Protein AF-A0A6B3I7Z0-F1 (afdb_monomer_lite)

Foldseek 3Di:
DQLVVCCVPQEDLDDDPDWDKDKDWDADPPVRDIDIDIDTSVVNNVVCNVVSVVVVVVVVVVLVPDDPVVNVVCVVVPDDDDD

Secondary structure (DSSP, 8-state):
-HHHHHHHHH--SS--SS--EEEEEEE-TTT-SEEEEEEEHHHHHHHHHHHHHHHHHHHHHHHHTS-HHHHHHHHHH------

Sequence (83 aa):
RTAEQIKITIGSAFDLEKDEHTEIRGRDLVSGLPKTVVISAAEVRKAIEEPVNAIVDAVKTTLDKCPPELSGDIMDRGIVLTG

Structure (mmCIF, N/CA/C/O backbone):
data_AF-A0A6B3I7Z0-F1
#
_entry.id   AF-A0A6B3I7Z0-F1
#
loop_
_atom_site.group_PDB
_atom_site.id
_atom_site.type_symbol
_atom_site.label_atom_id
_atom_site.label_alt_id
_atom_site.label_comp_id
_atom_site.label_asym_id
_atom_site.label_entity_id
_atom_site.label_seq_id
_atom_site.pdbx_PDB_ins_code
_atom_site.Cartn_x
_atom_site.Cartn_y
_atom_site.Cartn_z
_atom_site.occupancy
_atom_site.B_iso_or_equiv
_atom_site.auth_seq_id
_atom_site.auth_comp_id
_atom_site.auth_asym_id
_atom_site.auth_atom_id
_atom_site.pdbx_PDB_model_num
ATOM 1 N N . ARG A 1 1 ? 2.644 0.647 16.125 1.00 73.06 1 ARG A N 1
ATOM 2 C CA . ARG A 1 1 ? 2.378 -0.794 16.361 1.00 73.06 1 ARG A CA 1
ATOM 3 C C . ARG A 1 1 ? 0.982 -1.181 15.892 1.00 73.06 1 ARG A C 1
ATOM 5 O O . ARG A 1 1 ? 0.899 -1.942 14.948 1.00 73.06 1 ARG A O 1
ATOM 12 N N . THR A 1 2 ? -0.098 -0.611 16.436 1.00 87.00 2 THR A N 1
ATOM 13 C CA . THR A 1 2 ? -1.469 -0.965 16.014 1.00 87.00 2 THR A CA 1
ATOM 14 C C . THR A 1 2 ? -1.723 -0.772 14.512 1.00 87.00 2 THR A C 1
ATOM 16 O O . THR A 1 2 ? -2.270 -1.661 13.877 1.00 87.00 2 THR A O 1
ATOM 19 N N . ALA A 1 3 ? -1.243 0.329 13.918 1.00 90.25 3 ALA A N 1
ATOM 20 C CA . ALA A 1 3 ? -1.366 0.570 12.474 1.00 90.25 3 ALA A CA 1
ATOM 21 C C . ALA A 1 3 ? -0.675 -0.502 11.607 1.00 90.25 3 ALA A C 1
ATOM 23 O O . ALA A 1 3 ? -1.216 -0.936 10.597 1.00 90.25 3 ALA A O 1
ATOM 24 N N . GLU A 1 4 ? 0.506 -0.963 12.020 1.00 92.31 4 GLU A N 1
ATOM 25 C CA . GLU A 1 4 ? 1.241 -2.019 11.319 1.00 92.31 4 GLU A CA 1
ATOM 26 C C . GLU A 1 4 ? 0.528 -3.366 11.435 1.00 92.31 4 GLU A C 1
ATOM 28 O O . GLU A 1 4 ? 0.396 -4.072 10.441 1.00 92.31 4 GLU A O 1
ATOM 33 N N . GLN A 1 5 ? -0.012 -3.676 12.616 1.00 91.44 5 GLN A N 1
ATOM 34 C CA . GLN A 1 5 ? -0.814 -4.879 12.809 1.00 91.44 5 GLN A CA 1
ATOM 35 C C . GLN A 1 5 ? -2.042 -4.886 11.892 1.00 91.44 5 GLN A C 1
ATOM 37 O O . GLN A 1 5 ? -2.318 -5.904 11.265 1.00 91.44 5 GLN A O 1
ATOM 42 N N . ILE A 1 6 ? -2.751 -3.759 11.766 1.00 93.00 6 ILE A N 1
ATOM 43 C CA . ILE A 1 6 ? -3.902 -3.631 10.857 1.00 93.00 6 ILE A CA 1
ATOM 44 C C . ILE A 1 6 ? -3.471 -3.890 9.412 1.00 93.00 6 ILE A C 1
ATOM 46 O O . ILE A 1 6 ? -4.086 -4.709 8.733 1.00 93.00 6 ILE A O 1
ATOM 50 N N . LYS A 1 7 ? -2.379 -3.247 8.971 1.00 92.00 7 LYS A N 1
ATOM 51 C CA . LYS A 1 7 ? -1.817 -3.432 7.627 1.00 92.00 7 LYS A CA 1
ATOM 52 C C . LYS A 1 7 ? -1.510 -4.905 7.337 1.00 92.00 7 LYS A C 1
ATOM 54 O O . LYS A 1 7 ? -1.813 -5.372 6.251 1.00 92.00 7 LYS A O 1
ATOM 59 N N . ILE A 1 8 ? -0.927 -5.625 8.296 1.00 91.94 8 ILE A N 1
ATOM 60 C CA . ILE A 1 8 ? -0.583 -7.049 8.147 1.00 91.94 8 ILE A CA 1
ATOM 61 C C . ILE A 1 8 ? -1.831 -7.943 8.168 1.00 91.94 8 ILE A C 1
ATOM 63 O O . ILE A 1 8 ? -1.857 -8.960 7.487 1.00 91.94 8 ILE A O 1
ATOM 67 N N . THR A 1 9 ? -2.846 -7.590 8.960 1.00 90.94 9 THR A N 1
ATOM 68 C CA . THR A 1 9 ? -3.997 -8.473 9.212 1.00 90.94 9 THR A CA 1
ATOM 69 C C . THR A 1 9 ? -5.048 -8.393 8.107 1.00 90.94 9 THR A C 1
ATOM 71 O O . THR A 1 9 ? -5.554 -9.429 7.704 1.00 90.94 9 THR A O 1
ATOM 74 N N . ILE A 1 10 ? -5.388 -7.182 7.648 1.00 93.25 10 ILE A N 1
ATOM 75 C CA . ILE A 1 10 ? -6.495 -6.945 6.697 1.00 93.25 10 ILE A CA 1
ATOM 76 C C . ILE A 1 10 ? -6.127 -5.962 5.570 1.00 93.25 10 ILE A C 1
ATOM 78 O O . ILE A 1 10 ? -6.995 -5.469 4.850 1.00 93.25 10 ILE A O 1
ATOM 82 N N . GLY A 1 11 ? -4.849 -5.589 5.448 1.00 91.69 11 GLY A N 1
ATOM 83 C CA . GLY A 1 11 ? -4.397 -4.673 4.404 1.00 91.69 11 GLY A CA 1
ATOM 84 C C . GLY A 1 11 ? -4.365 -5.353 3.037 1.00 91.69 11 GLY A C 1
ATOM 85 O O . GLY A 1 11 ? -3.796 -6.429 2.884 1.00 91.69 11 GLY A O 1
ATOM 86 N N . SER A 1 12 ? -4.927 -4.694 2.025 1.00 94.19 12 SER A N 1
ATOM 87 C CA . SER A 1 12 ? -4.871 -5.142 0.632 1.00 94.19 12 SER A CA 1
ATOM 88 C C . SER A 1 12 ? -4.734 -3.949 -0.305 1.00 94.19 12 SER A C 1
ATOM 90 O O . SER A 1 12 ? -5.379 -2.925 -0.088 1.00 94.19 12 SER A O 1
ATOM 92 N N . ALA A 1 13 ? -3.929 -4.095 -1.359 1.00 93.88 13 ALA A N 1
ATOM 93 C CA . ALA A 1 13 ? -3.799 -3.112 -2.436 1.00 93.88 13 ALA A CA 1
ATOM 94 C C . ALA A 1 13 ? -4.886 -3.254 -3.523 1.00 93.88 13 ALA A C 1
ATOM 96 O O . ALA A 1 13 ? -5.002 -2.389 -4.385 1.00 93.88 13 ALA A O 1
ATOM 97 N N . PHE A 1 14 ? -5.678 -4.332 -3.497 1.00 92.06 14 PHE A N 1
ATOM 98 C CA . PHE A 1 14 ? -6.711 -4.623 -4.495 1.00 92.06 14 PHE A CA 1
ATOM 99 C C . PHE A 1 14 ? -8.006 -5.129 -3.849 1.00 92.06 14 PHE A C 1
ATOM 101 O O . PHE A 1 14 ? -8.019 -5.502 -2.670 1.00 92.06 14 PHE A O 1
ATOM 108 N N . ASP A 1 15 ? -9.102 -5.121 -4.610 1.00 90.06 15 ASP A N 1
ATOM 109 C CA . ASP A 1 15 ? -10.378 -5.634 -4.127 1.00 90.06 15 ASP A CA 1
ATOM 110 C C . ASP A 1 15 ? -10.398 -7.147 -3.968 1.00 90.06 15 ASP A C 1
ATOM 112 O O . ASP A 1 15 ? -9.986 -7.891 -4.853 1.00 90.06 15 ASP A O 1
ATOM 116 N N . LEU A 1 16 ? -10.852 -7.584 -2.799 1.00 87.38 16 LEU A N 1
ATOM 117 C CA . LEU A 1 16 ? -10.957 -8.982 -2.423 1.00 87.38 16 LEU A CA 1
ATOM 118 C C . LEU A 1 16 ? -12.431 -9.250 -2.141 1.00 87.38 16 LEU A C 1
ATOM 120 O O . LEU A 1 16 ? -13.080 -8.457 -1.469 1.00 87.38 16 LEU A O 1
ATOM 124 N N . GLU A 1 17 ? -1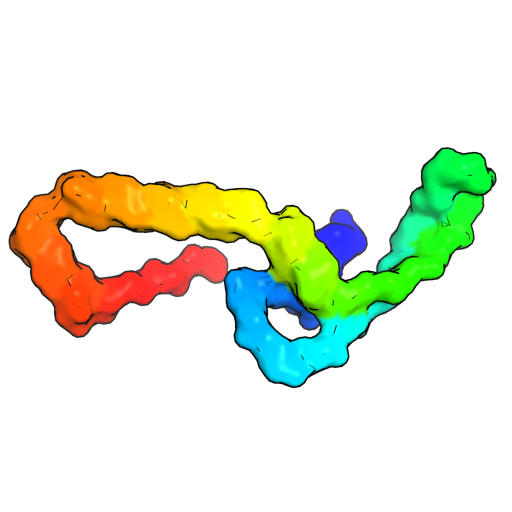2.949 -10.388 -2.598 1.00 82.38 17 GLU A N 1
ATOM 125 C CA . GLU A 1 17 ? -14.356 -10.769 -2.383 1.00 82.38 17 GLU A CA 1
ATOM 126 C C . GLU A 1 17 ? -14.721 -10.964 -0.900 1.00 82.38 17 GLU A C 1
ATOM 128 O O . GLU A 1 17 ? -15.896 -11.056 -0.548 1.00 82.38 17 GLU A O 1
ATOM 133 N N . LYS A 1 18 ? -13.720 -11.052 -0.018 1.00 80.56 18 LYS A N 1
ATOM 134 C CA . LYS A 1 18 ? -13.918 -11.208 1.420 1.00 80.56 18 LYS A CA 1
ATOM 135 C C . LYS A 1 18 ? -14.073 -9.852 2.096 1.00 80.56 18 LYS A C 1
ATOM 137 O O . LYS A 1 18 ? -13.163 -9.027 2.062 1.00 80.56 18 LYS A O 1
ATOM 142 N N . ASP A 1 19 ? -15.194 -9.689 2.787 1.00 80.94 19 ASP A N 1
ATOM 143 C CA . ASP A 1 19 ? -15.426 -8.559 3.682 1.00 80.94 19 ASP A CA 1
ATOM 144 C C . ASP A 1 19 ? -14.760 -8.835 5.040 1.00 80.94 19 ASP A C 1
ATOM 146 O O . ASP A 1 19 ? -15.308 -9.512 5.914 1.00 80.94 19 ASP A O 1
ATOM 150 N N . GLU A 1 20 ? -13.500 -8.416 5.168 1.00 90.94 20 GLU A N 1
ATOM 151 C CA . GLU A 1 20 ? -12.700 -8.613 6.377 1.00 90.94 20 GLU A CA 1
ATOM 152 C C . GLU A 1 20 ? -12.773 -7.392 7.300 1.00 90.94 20 GLU A C 1
ATOM 154 O O . GLU A 1 20 ? -12.673 -6.240 6.868 1.00 90.94 20 GLU A O 1
ATOM 159 N N . HIS A 1 21 ? -12.881 -7.654 8.604 1.00 93.19 21 HIS A N 1
ATOM 160 C CA . HIS A 1 21 ? -12.927 -6.631 9.645 1.00 93.19 21 HIS A CA 1
ATOM 161 C C . HIS A 1 21 ? -11.938 -6.934 10.769 1.00 93.19 21 HIS A C 1
ATOM 163 O O . HIS A 1 21 ? -11.621 -8.090 11.052 1.00 93.19 21 HIS A O 1
ATOM 169 N N . THR A 1 22 ? -11.479 -5.890 11.457 1.00 92.88 22 THR A N 1
ATOM 170 C CA . THR A 1 22 ? -10.654 -6.033 12.662 1.00 92.88 22 THR A CA 1
ATOM 171 C C . THR A 1 22 ? -11.007 -4.983 13.711 1.00 92.88 22 THR A C 1
ATOM 173 O O . THR A 1 22 ? -11.504 -3.902 13.390 1.00 92.88 22 THR A O 1
ATOM 176 N N . GLU A 1 23 ? -10.756 -5.298 14.980 1.00 92.88 23 GLU A N 1
ATOM 177 C CA . GLU A 1 23 ? -10.971 -4.382 16.098 1.00 92.88 23 GLU A CA 1
ATOM 178 C C . GLU A 1 23 ? -9.691 -3.630 16.447 1.00 92.88 23 GLU A C 1
ATOM 180 O O . GLU A 1 23 ? -8.613 -4.204 16.612 1.00 92.88 23 GLU A O 1
ATOM 185 N N . ILE A 1 24 ? -9.827 -2.321 16.630 1.00 91.94 24 ILE A N 1
ATOM 186 C CA . ILE A 1 24 ? -8.736 -1.435 16.994 1.00 91.94 24 ILE A CA 1
ATOM 187 C C . ILE A 1 24 ? -9.063 -0.755 18.309 1.00 91.94 24 ILE A C 1
ATOM 189 O O . ILE A 1 24 ? -10.062 -0.047 18.421 1.00 91.94 24 ILE A O 1
ATOM 193 N N . ARG A 1 25 ? -8.177 -0.890 19.294 1.00 91.12 25 ARG A N 1
ATOM 194 C CA . ARG A 1 25 ? -8.244 -0.105 20.526 1.00 91.12 25 ARG A CA 1
ATOM 195 C C . ARG A 1 25 ? -7.321 1.103 20.431 1.00 91.12 25 ARG A C 1
ATOM 197 O O . ARG A 1 25 ? -6.126 0.967 20.170 1.00 91.12 25 ARG A O 1
ATOM 204 N N . GLY A 1 26 ? -7.874 2.279 20.684 1.00 90.88 26 GLY A N 1
ATOM 205 C CA . GLY A 1 26 ? -7.162 3.548 20.650 1.00 90.88 26 GLY A CA 1
ATOM 206 C C . GLY A 1 26 ? -7.658 4.510 21.717 1.00 90.88 26 GLY A C 1
ATOM 207 O O . GLY A 1 26 ? -8.406 4.138 22.622 1.00 90.88 26 GLY A O 1
ATOM 208 N N . ARG A 1 27 ? -7.218 5.761 21.610 1.00 92.94 27 ARG A N 1
ATOM 209 C CA . ARG A 1 27 ? -7.685 6.865 22.445 1.00 92.94 27 ARG A CA 1
ATOM 210 C C . ARG A 1 27 ? -8.685 7.679 21.643 1.00 92.94 27 ARG A C 1
ATOM 212 O O . ARG A 1 27 ? -8.360 8.126 20.547 1.00 92.94 27 ARG A O 1
ATOM 219 N N . ASP A 1 28 ? -9.873 7.874 22.191 1.00 94.25 28 ASP A N 1
ATOM 220 C CA . ASP A 1 28 ? -10.816 8.826 21.626 1.00 94.25 28 ASP A CA 1
ATOM 221 C C . ASP A 1 28 ? -10.293 10.252 21.843 1.00 94.25 28 ASP A C 1
ATOM 223 O O . ASP A 1 28 ? -9.948 10.633 22.963 1.00 94.25 28 ASP A O 1
ATOM 227 N N . LEU A 1 29 ? -10.204 11.035 20.769 1.00 91.19 29 LEU A N 1
ATOM 228 C CA . LEU A 1 29 ? -9.667 12.396 20.814 1.00 91.19 29 LEU A CA 1
ATOM 229 C C . LEU A 1 29 ? -10.640 13.387 21.463 1.00 91.19 29 LEU A C 1
ATOM 231 O O . LEU A 1 29 ? -10.196 14.427 21.940 1.00 91.19 29 LEU A O 1
ATOM 235 N N . VAL A 1 30 ? -11.938 13.062 21.513 1.00 94.44 30 VAL A N 1
ATOM 236 C CA . VAL A 1 30 ? -12.958 13.921 22.132 1.00 94.44 30 VAL A CA 1
ATOM 237 C C . VAL A 1 30 ? -13.015 13.693 23.641 1.00 94.44 30 VAL A C 1
ATOM 239 O O . VAL A 1 30 ? -12.819 14.626 24.414 1.00 94.44 30 VAL A O 1
ATOM 242 N N . SER A 1 31 ? -13.261 12.452 24.076 1.00 93.88 31 SER A N 1
ATOM 243 C CA . SER A 1 31 ? -13.376 12.126 25.508 1.00 93.88 31 SER A CA 1
ATOM 244 C C . SER A 1 31 ? -12.031 11.902 26.206 1.00 93.88 31 SER A C 1
ATOM 246 O O . SER A 1 31 ? -11.954 11.927 27.432 1.00 93.88 31 SER A O 1
ATOM 248 N N . GLY A 1 32 ? -10.962 11.638 25.452 1.00 94.00 32 GLY A N 1
ATOM 249 C CA . GLY A 1 32 ? -9.651 11.277 25.987 1.00 94.00 32 GLY A CA 1
ATOM 250 C C . GLY A 1 32 ? -9.554 9.847 26.530 1.00 94.00 32 GLY A C 1
ATOM 251 O O . GLY A 1 32 ? -8.457 9.452 26.936 1.00 94.00 32 GLY A O 1
ATOM 252 N N . LEU A 1 33 ? -10.649 9.079 26.526 1.00 94.56 33 LEU A N 1
ATOM 253 C CA . LEU A 1 33 ? -10.737 7.730 27.088 1.00 94.56 33 LEU A CA 1
ATOM 254 C C . LEU A 1 33 ? -10.388 6.644 26.053 1.00 94.56 33 LEU A C 1
ATOM 256 O O . LEU A 1 33 ? -10.475 6.879 24.844 1.00 94.56 33 LEU A O 1
ATOM 260 N N . PRO A 1 34 ? -9.996 5.434 26.495 1.00 94.75 34 PRO A N 1
ATOM 261 C CA . PRO A 1 34 ? -9.820 4.306 25.591 1.00 94.75 34 PRO A CA 1
ATOM 262 C C . PRO A 1 34 ? -11.134 3.934 24.896 1.00 94.75 34 PRO A C 1
ATOM 264 O O . PRO A 1 34 ? -12.153 3.743 25.556 1.00 94.75 34 PRO A O 1
ATOM 267 N N . LYS A 1 35 ? -11.090 3.767 23.576 1.00 94.38 35 LYS A N 1
ATOM 268 C CA . LYS A 1 35 ? -12.223 3.343 22.749 1.00 94.38 35 LYS A CA 1
ATOM 269 C C . LYS A 1 35 ? -11.785 2.231 21.805 1.00 94.38 35 LYS A C 1
ATOM 271 O O . LYS A 1 35 ? -10.669 2.272 21.285 1.00 94.38 35 LYS A O 1
ATOM 276 N N . THR A 1 36 ? -12.665 1.260 21.585 1.00 93.69 36 THR A N 1
ATOM 277 C CA . THR A 1 36 ? -12.498 0.236 20.549 1.00 93.69 36 THR A CA 1
ATOM 278 C C . THR A 1 36 ? -13.394 0.575 19.364 1.00 93.69 36 THR A C 1
ATOM 280 O O . THR A 1 36 ? -14.543 0.975 19.555 1.00 93.69 36 THR A O 1
ATOM 283 N N . VAL A 1 37 ? -12.862 0.455 18.151 1.00 92.88 37 VAL A N 1
ATOM 284 C CA . VAL A 1 37 ? -13.589 0.649 16.892 1.00 92.88 37 VAL A CA 1
ATOM 285 C C . VAL A 1 37 ? -13.356 -0.550 15.982 1.00 92.88 37 VAL A C 1
ATOM 287 O O . VAL A 1 37 ? -12.266 -1.119 15.986 1.00 92.88 37 VAL A O 1
ATOM 290 N N . VAL A 1 38 ? -14.372 -0.931 15.214 1.00 94.25 38 VAL A N 1
ATOM 291 C CA . VAL A 1 38 ? -14.245 -1.927 14.145 1.00 94.25 38 VAL A CA 1
ATOM 292 C C . VAL A 1 38 ? -13.887 -1.182 12.863 1.00 94.25 38 VAL A C 1
ATOM 294 O O . VAL A 1 38 ? -14.505 -0.160 12.573 1.00 94.25 38 VAL A O 1
ATOM 297 N N . ILE A 1 39 ? -12.895 -1.675 12.126 1.00 93.94 39 ILE A N 1
ATOM 298 C CA . ILE A 1 39 ? -12.512 -1.160 10.807 1.00 93.94 39 ILE A CA 1
ATOM 299 C C . ILE A 1 39 ? -12.648 -2.271 9.763 1.00 93.94 39 ILE A C 1
ATOM 301 O O . ILE A 1 39 ? -12.409 -3.443 10.063 1.00 93.94 39 ILE A O 1
ATOM 305 N N . SER A 1 40 ? -13.018 -1.905 8.542 1.00 94.56 40 SER A N 1
ATOM 306 C CA . SER A 1 40 ? -13.085 -2.803 7.383 1.00 94.56 40 SER A CA 1
ATOM 307 C C . SER A 1 40 ? -11.808 -2.776 6.539 1.00 94.56 40 SER A C 1
ATOM 309 O O . SER A 1 40 ? -11.088 -1.773 6.488 1.00 94.56 40 SER A O 1
ATOM 311 N N . ALA A 1 41 ? -11.550 -3.859 5.804 1.00 94.56 41 ALA A N 1
ATOM 312 C CA . ALA A 1 41 ? -10.469 -3.922 4.822 1.00 94.56 41 ALA A CA 1
ATOM 313 C C . ALA A 1 41 ? -10.615 -2.852 3.724 1.00 94.56 41 ALA A C 1
ATOM 315 O O . ALA A 1 41 ? -9.614 -2.320 3.241 1.00 94.56 41 ALA A O 1
ATOM 316 N N . ALA A 1 42 ? -11.848 -2.480 3.365 1.00 93.88 42 ALA A N 1
ATOM 317 C CA . ALA A 1 42 ? -12.126 -1.413 2.404 1.00 93.88 42 ALA A CA 1
ATOM 318 C C . ALA A 1 42 ? -11.657 -0.033 2.905 1.00 93.88 42 ALA A C 1
ATOM 320 O O . ALA A 1 42 ? -11.031 0.721 2.157 1.00 93.88 42 ALA A O 1
ATOM 321 N N . GLU A 1 43 ? -11.898 0.293 4.178 1.00 93.81 43 GLU A N 1
ATOM 322 C CA . GLU A 1 43 ? -11.412 1.538 4.788 1.00 93.81 43 GLU A CA 1
ATOM 323 C C . GLU A 1 43 ? -9.883 1.569 4.867 1.00 93.81 43 GLU A C 1
ATOM 325 O O . GLU A 1 43 ? -9.271 2.594 4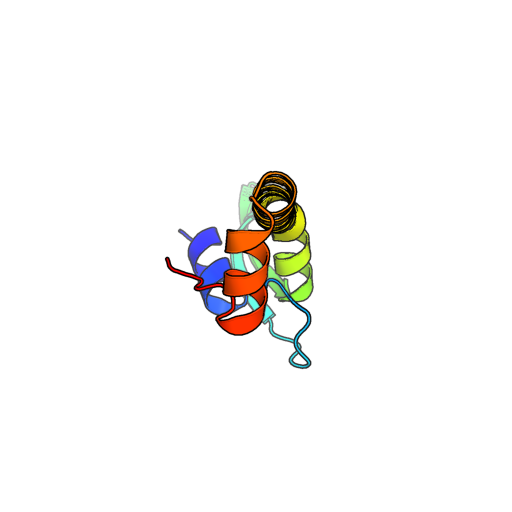.561 1.00 93.81 43 GLU A O 1
ATOM 330 N N . VAL A 1 44 ? -9.256 0.442 5.225 1.00 94.62 44 VAL A N 1
ATOM 331 C CA . VAL A 1 44 ? -7.78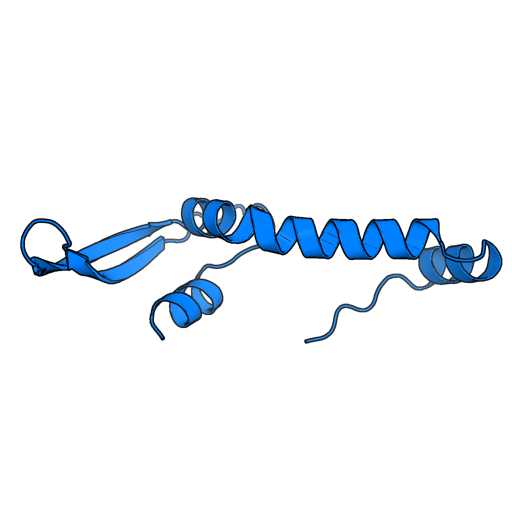9 0.321 5.241 1.00 94.62 44 VAL A CA 1
ATOM 332 C C . VAL A 1 44 ? -7.214 0.501 3.840 1.00 94.62 44 VAL A C 1
ATOM 334 O O . VAL A 1 44 ? -6.249 1.244 3.680 1.00 94.62 44 VAL A O 1
ATOM 337 N N . ARG A 1 45 ? -7.820 -0.116 2.820 1.00 94.62 45 ARG A N 1
ATOM 338 C CA . ARG A 1 45 ? -7.407 0.026 1.418 1.00 94.62 45 ARG A CA 1
ATOM 339 C C . ARG A 1 45 ? -7.443 1.475 0.961 1.00 94.62 45 ARG A C 1
ATOM 341 O O . ARG A 1 45 ? -6.462 1.960 0.411 1.00 94.62 45 ARG A O 1
ATOM 348 N N . LYS A 1 46 ? -8.535 2.183 1.256 1.00 94.88 46 LYS A N 1
ATOM 3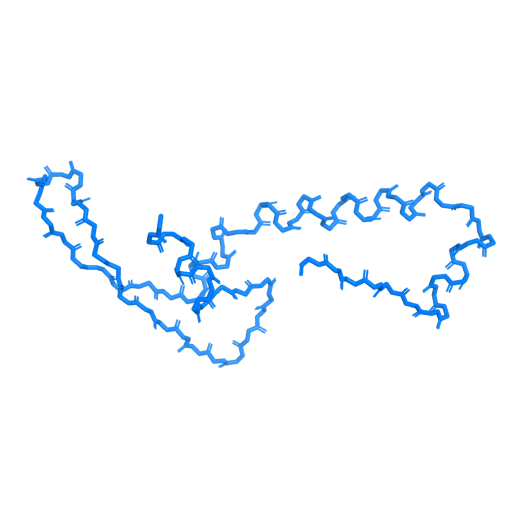49 C CA . LYS A 1 46 ? -8.650 3.617 0.974 1.00 94.88 46 LYS A CA 1
ATOM 350 C C . LYS A 1 46 ? -7.568 4.426 1.694 1.00 94.88 46 LYS A C 1
ATOM 352 O O . LYS A 1 46 ? -7.005 5.351 1.123 1.00 94.88 46 LYS A O 1
ATOM 357 N N . ALA A 1 47 ? -7.243 4.070 2.937 1.00 94.56 47 ALA A N 1
ATOM 358 C CA . ALA A 1 47 ? -6.205 4.752 3.706 1.00 94.56 47 ALA A CA 1
ATOM 359 C C . ALA A 1 47 ? -4.781 4.529 3.158 1.00 94.56 47 ALA A C 1
ATOM 361 O O . ALA A 1 47 ? -3.919 5.378 3.376 1.00 94.56 47 ALA A O 1
ATOM 362 N N . ILE A 1 48 ? -4.520 3.415 2.462 1.00 95.81 48 ILE A N 1
ATOM 363 C CA . ILE A 1 48 ? -3.212 3.108 1.851 1.00 95.81 48 ILE A CA 1
ATOM 364 C C . ILE A 1 48 ? -3.165 3.363 0.337 1.00 95.81 48 ILE A C 1
ATOM 366 O O . ILE A 1 48 ? -2.141 3.104 -0.289 1.00 95.81 48 ILE A O 1
ATOM 370 N N . GLU A 1 49 ? -4.241 3.872 -0.261 1.00 96.50 49 GLU A N 1
ATOM 371 C CA . GLU A 1 49 ? -4.344 4.096 -1.706 1.00 96.50 49 GLU A CA 1
ATOM 372 C C . GLU A 1 49 ? -3.264 5.058 -2.221 1.00 96.50 49 GLU A C 1
ATOM 374 O O . GLU A 1 49 ? -2.592 4.764 -3.206 1.00 96.50 49 GLU A O 1
ATOM 379 N N . GLU A 1 50 ? -3.040 6.173 -1.523 1.00 97.50 50 GLU A N 1
ATOM 380 C CA . GLU A 1 50 ? -2.024 7.168 -1.888 1.00 97.50 50 GLU A CA 1
ATOM 381 C C . GLU A 1 50 ? -0.601 6.574 -1.969 1.00 97.50 50 GLU A C 1
ATOM 383 O O . GLU A 1 50 ? 0.015 6.673 -3.035 1.00 97.50 50 GLU A O 1
ATOM 388 N N . PRO A 1 51 ? -0.055 5.913 -0.923 1.00 96.69 51 PRO A N 1
ATOM 389 C CA . PRO A 1 51 ? 1.278 5.321 -1.018 1.00 96.69 51 PRO A CA 1
ATOM 390 C C . PRO A 1 51 ? 1.357 4.167 -2.027 1.00 96.69 51 PRO A C 1
ATOM 392 O O . PRO A 1 51 ? 2.400 3.994 -2.656 1.00 96.69 51 PRO A O 1
ATOM 395 N N . VAL A 1 52 ? 0.283 3.393 -2.223 1.00 97.00 52 VAL A N 1
ATOM 396 C CA . VAL A 1 52 ? 0.242 2.341 -3.255 1.00 97.00 52 VAL A CA 1
ATOM 397 C C . VAL A 1 52 ? 0.320 2.952 -4.656 1.00 97.00 52 VAL A C 1
ATOM 399 O O . VAL A 1 52 ? 1.126 2.505 -5.472 1.00 97.00 52 VAL A O 1
ATOM 402 N N . ASN A 1 53 ? -0.448 4.008 -4.924 1.00 97.44 53 ASN A N 1
ATOM 403 C CA . ASN A 1 53 ? -0.420 4.705 -6.209 1.00 97.44 53 ASN A CA 1
ATOM 404 C C . ASN A 1 53 ? 0.946 5.338 -6.480 1.00 97.44 53 ASN A C 1
ATOM 406 O O . ASN A 1 53 ? 1.456 5.215 -7.589 1.00 97.44 53 ASN A O 1
ATOM 410 N N . ALA A 1 54 ? 1.599 5.905 -5.463 1.00 98.12 54 ALA A N 1
ATOM 411 C CA . ALA A 1 54 ? 2.959 6.421 -5.605 1.00 98.12 54 ALA A CA 1
ATOM 412 C C . ALA A 1 54 ? 3.963 5.334 -6.047 1.00 98.12 54 ALA A C 1
ATOM 414 O O . ALA A 1 54 ? 4.831 5.596 -6.883 1.00 98.12 54 ALA A O 1
ATOM 415 N N . ILE A 1 55 ? 3.835 4.101 -5.536 1.00 97.25 55 ILE A N 1
ATOM 416 C CA . ILE A 1 55 ? 4.663 2.959 -5.966 1.00 97.25 55 ILE A CA 1
ATOM 417 C C . ILE A 1 55 ? 4.358 2.599 -7.425 1.00 97.25 55 ILE A C 1
ATOM 419 O O . ILE A 1 55 ? 5.278 2.425 -8.224 1.00 97.25 55 ILE A O 1
ATOM 423 N N . VAL A 1 56 ? 3.077 2.519 -7.791 1.00 96.75 56 VAL A N 1
ATOM 424 C CA . VAL A 1 56 ? 2.646 2.204 -9.161 1.00 96.75 56 VAL A CA 1
ATOM 425 C C . VAL A 1 56 ? 3.147 3.252 -10.158 1.00 96.75 56 VAL A C 1
ATOM 427 O O . VAL A 1 56 ? 3.655 2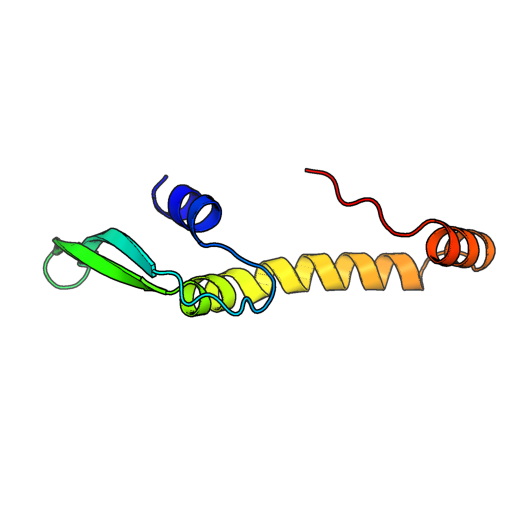.896 -11.222 1.00 96.75 56 VAL A O 1
ATOM 430 N N . ASP A 1 57 ? 3.054 4.534 -9.823 1.00 97.75 57 ASP A N 1
ATOM 431 C CA . ASP A 1 57 ? 3.492 5.623 -10.695 1.00 97.75 57 ASP A CA 1
ATOM 432 C C . ASP A 1 57 ? 5.016 5.652 -10.857 1.00 97.75 57 ASP A C 1
ATOM 434 O O . ASP A 1 57 ? 5.519 5.907 -11.956 1.00 97.75 57 ASP A O 1
ATOM 438 N N . ALA A 1 58 ? 5.765 5.306 -9.805 1.00 96.81 58 ALA A N 1
ATOM 439 C CA . ALA A 1 58 ? 7.210 5.120 -9.894 1.00 96.81 58 ALA A CA 1
ATOM 440 C C . ALA A 1 58 ? 7.581 3.963 -10.836 1.00 96.81 58 ALA A C 1
ATOM 442 O O . ALA A 1 58 ? 8.498 4.106 -11.650 1.00 96.81 58 ALA A O 1
ATOM 443 N N . VAL A 1 59 ? 6.852 2.841 -10.776 1.00 95.06 59 VAL A N 1
ATOM 444 C CA . VAL A 1 59 ? 7.040 1.711 -11.702 1.00 95.06 59 VAL A CA 1
ATOM 445 C C . VAL A 1 59 ? 6.746 2.140 -13.141 1.00 95.06 59 VAL A C 1
ATOM 447 O O . VAL A 1 59 ? 7.593 1.939 -14.010 1.00 95.06 59 VAL A O 1
ATOM 450 N N . LYS A 1 60 ? 5.608 2.798 -13.397 1.00 94.56 60 LYS A N 1
ATOM 451 C CA . LYS A 1 60 ? 5.241 3.292 -14.739 1.00 94.56 60 LYS A CA 1
ATOM 452 C C . LYS A 1 60 ? 6.289 4.248 -15.304 1.00 94.56 60 LYS A C 1
ATOM 454 O O . LYS A 1 60 ? 6.808 4.014 -16.387 1.00 94.56 60 LYS A O 1
ATOM 459 N N . THR A 1 61 ? 6.685 5.252 -14.521 1.00 96.00 61 THR A N 1
ATOM 460 C CA . THR A 1 61 ? 7.708 6.235 -14.918 1.00 96.00 61 THR A CA 1
ATOM 461 C C . THR A 1 61 ? 9.050 5.573 -15.243 1.00 96.00 61 THR A C 1
ATOM 463 O O . THR A 1 61 ? 9.813 6.070 -16.072 1.00 96.00 61 THR A O 1
ATOM 466 N N . THR A 1 62 ? 9.370 4.468 -14.570 1.00 93.62 62 THR A N 1
ATOM 467 C CA . THR A 1 62 ? 10.598 3.704 -14.814 1.00 93.62 62 THR A CA 1
ATOM 468 C C . THR A 1 62 ? 10.510 2.919 -16.121 1.00 93.62 62 THR A C 1
ATOM 470 O O . THR A 1 62 ? 11.466 2.932 -16.894 1.00 93.62 62 THR A O 1
ATOM 473 N N . LEU A 1 63 ? 9.362 2.293 -16.399 1.00 91.94 63 LEU A N 1
ATOM 474 C CA . LEU A 1 63 ? 9.105 1.597 -17.662 1.00 91.94 63 LEU A CA 1
ATOM 475 C C . LEU A 1 63 ? 9.081 2.561 -18.855 1.00 91.94 63 LEU A C 1
ATOM 477 O O . LEU A 1 63 ? 9.676 2.253 -19.880 1.00 91.94 63 LEU A O 1
ATOM 481 N N . ASP A 1 64 ? 8.511 3.758 -18.702 1.00 91.88 64 ASP A N 1
ATOM 482 C CA . ASP A 1 64 ? 8.479 4.781 -19.761 1.00 91.88 64 ASP A CA 1
ATOM 483 C C . ASP A 1 64 ? 9.880 5.259 -20.179 1.00 91.88 64 ASP A C 1
ATOM 485 O O . ASP A 1 64 ? 10.096 5.692 -21.310 1.00 91.88 64 ASP A O 1
ATOM 489 N N . LYS A 1 65 ? 10.850 5.195 -19.261 1.00 92.81 65 LYS A N 1
ATOM 490 C CA . LYS A 1 65 ? 12.255 5.552 -19.515 1.00 92.81 65 LYS A CA 1
ATOM 491 C C . LYS A 1 65 ? 13.101 4.355 -19.947 1.00 92.81 65 LYS A C 1
ATOM 493 O O . LYS A 1 65 ? 14.287 4.525 -20.234 1.00 92.81 65 LYS A O 1
ATOM 498 N N . CYS A 1 66 ? 12.532 3.153 -19.938 1.00 90.25 66 CYS A N 1
ATOM 499 C CA . CYS A 1 66 ? 13.253 1.925 -20.210 1.00 90.25 66 CYS A CA 1
ATOM 500 C C . CYS A 1 66 ? 13.524 1.792 -21.720 1.00 90.25 66 CYS A C 1
ATOM 502 O O . CYS A 1 66 ? 12.613 1.989 -22.526 1.00 90.25 66 CYS A O 1
ATOM 504 N N . PRO A 1 67 ? 14.754 1.447 -22.140 1.00 91.50 67 PRO A N 1
ATOM 505 C CA . PRO A 1 67 ? 15.040 1.134 -23.534 1.00 91.50 67 PRO A CA 1
ATOM 506 C C . PRO A 1 67 ? 14.086 0.060 -24.094 1.00 91.50 67 PRO A C 1
ATOM 508 O O . PRO A 1 67 ? 13.706 -0.860 -23.359 1.00 91.50 67 PRO A O 1
ATOM 511 N N . PRO A 1 68 ? 13.730 0.110 -25.393 1.00 85.88 68 PRO A N 1
ATOM 512 C CA . PRO A 1 68 ? 12.821 -0.866 -26.004 1.00 85.88 68 PRO A CA 1
ATOM 513 C C . PRO A 1 68 ? 13.288 -2.318 -25.843 1.00 85.88 68 PRO A C 1
ATOM 515 O O . PRO A 1 68 ? 12.478 -3.204 -25.590 1.00 85.88 68 PRO A O 1
ATOM 518 N N . GLU A 1 69 ? 14.602 -2.537 -25.927 1.00 85.06 69 GLU A N 1
ATOM 519 C CA . GLU A 1 69 ? 15.258 -3.842 -25.772 1.00 85.06 69 GLU A CA 1
ATOM 520 C C . GLU A 1 69 ? 14.967 -4.470 -24.399 1.00 85.06 69 GLU A C 1
ATOM 522 O O . GLU A 1 69 ? 14.649 -5.650 -24.310 1.00 85.06 69 GLU A O 1
ATOM 527 N N . LEU A 1 70 ? 14.992 -3.662 -23.335 1.00 88.19 70 LEU A N 1
ATOM 528 C CA . LEU A 1 70 ? 14.717 -4.111 -21.968 1.00 88.19 70 LEU A CA 1
ATOM 529 C C . LEU A 1 70 ? 13.215 -4.177 -21.667 1.00 88.19 70 LEU A C 1
ATOM 531 O O . LEU A 1 70 ? 12.776 -5.005 -20.874 1.00 88.19 70 LEU A O 1
ATOM 535 N N . SER A 1 71 ? 12.413 -3.325 -22.305 1.00 86.06 71 SER A N 1
ATOM 536 C CA . SER A 1 71 ? 10.954 -3.352 -22.158 1.00 86.06 71 SER A CA 1
ATOM 537 C C . SER A 1 71 ? 10.353 -4.643 -22.722 1.00 86.06 71 SER A C 1
ATOM 539 O O . SER A 1 71 ? 9.447 -5.206 -22.109 1.00 86.06 71 SER A O 1
ATOM 541 N N . GLY A 1 72 ? 10.891 -5.139 -23.844 1.00 87.12 72 GLY A N 1
ATOM 542 C CA . GLY A 1 72 ? 10.532 -6.448 -24.399 1.00 87.12 72 GLY A CA 1
ATOM 543 C C . GLY A 1 72 ? 10.854 -7.592 -23.435 1.00 87.12 72 GLY A C 1
ATOM 544 O O . GLY A 1 72 ? 9.979 -8.393 -23.118 1.00 87.12 72 GLY A O 1
ATOM 545 N N . ASP A 1 73 ? 12.062 -7.595 -22.866 1.00 89.19 73 ASP A N 1
ATOM 546 C CA . ASP A 1 73 ? 12.460 -8.592 -21.863 1.00 89.19 73 ASP A CA 1
ATOM 547 C C . ASP A 1 73 ? 11.553 -8.577 -20.615 1.00 89.19 73 ASP A C 1
ATOM 549 O O . ASP A 1 73 ? 11.248 -9.633 -20.055 1.00 89.19 73 ASP A O 1
ATOM 553 N N . ILE A 1 74 ? 11.100 -7.396 -20.172 1.00 90.44 74 ILE A N 1
ATOM 554 C CA . ILE A 1 74 ? 10.160 -7.259 -19.045 1.00 90.44 74 ILE A CA 1
ATOM 555 C C . ILE A 1 74 ? 8.771 -7.788 -19.416 1.00 90.44 74 ILE A C 1
ATOM 557 O O . ILE A 1 74 ? 8.125 -8.408 -18.573 1.00 90.44 74 ILE A O 1
ATOM 561 N N . MET A 1 75 ? 8.299 -7.581 -20.649 1.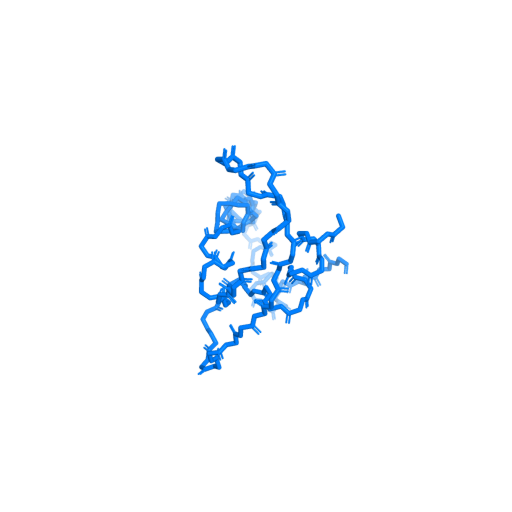00 87.88 75 MET A N 1
ATOM 562 C CA . MET A 1 75 ? 7.028 -8.158 -21.104 1.00 87.88 75 MET A CA 1
ATOM 563 C C . MET A 1 75 ? 7.060 -9.690 -21.095 1.00 87.88 75 MET A C 1
ATOM 565 O O . MET A 1 75 ? 6.082 -10.307 -20.677 1.00 87.88 75 MET A O 1
ATOM 569 N N . ASP A 1 76 ? 8.184 -10.291 -21.487 1.00 90.62 76 ASP A N 1
ATOM 570 C CA . ASP A 1 76 ? 8.327 -11.749 -21.544 1.00 90.62 76 ASP A CA 1
ATOM 571 C C . ASP A 1 76 ? 8.528 -12.384 -20.160 1.00 90.62 76 ASP A C 1
ATOM 573 O O . ASP A 1 76 ? 7.994 -13.458 -19.874 1.00 90.62 76 ASP A O 1
ATOM 577 N N . ARG A 1 77 ? 9.317 -11.744 -19.285 1.00 92.06 77 ARG A N 1
ATOM 578 C CA . ARG A 1 77 ? 9.706 -12.309 -17.976 1.00 92.06 77 ARG A CA 1
ATOM 579 C C . ARG A 1 77 ? 8.845 -11.828 -16.812 1.00 92.06 77 ARG A C 1
ATOM 581 O O . ARG A 1 77 ? 8.824 -12.475 -15.766 1.00 92.06 77 ARG A O 1
ATOM 588 N N . GLY A 1 78 ? 8.146 -10.713 -16.983 1.00 91.50 78 GLY A N 1
ATOM 589 C CA . GLY A 1 78 ? 7.346 -10.069 -15.951 1.00 91.50 78 GLY A CA 1
ATOM 590 C C . GLY A 1 78 ? 8.162 -9.254 -14.944 1.00 91.50 78 GLY A C 1
ATOM 591 O O . GLY A 1 78 ? 9.370 -9.049 -15.068 1.00 91.50 78 GLY A O 1
ATOM 592 N N . ILE A 1 79 ? 7.458 -8.770 -13.920 1.00 92.81 79 ILE A N 1
ATOM 593 C CA . ILE A 1 79 ? 8.015 -7.962 -12.831 1.00 92.81 79 ILE A CA 1
ATOM 594 C C . ILE A 1 79 ? 8.149 -8.838 -11.587 1.00 92.81 79 ILE A C 1
ATOM 596 O O . ILE A 1 79 ? 7.195 -9.495 -11.171 1.00 92.81 79 ILE A O 1
ATOM 600 N N . VAL A 1 80 ? 9.323 -8.800 -10.957 1.00 94.38 80 VAL A N 1
ATOM 601 C CA . VAL A 1 80 ? 9.547 -9.433 -9.654 1.00 94.38 80 VAL A CA 1
ATOM 602 C C . VAL A 1 80 ? 9.286 -8.403 -8.562 1.00 94.38 80 VAL A C 1
ATOM 604 O O . VAL A 1 80 ? 10.019 -7.424 -8.436 1.00 94.38 80 VAL A O 1
ATOM 607 N N . LEU A 1 81 ? 8.244 -8.630 -7.763 1.00 93.88 81 LEU A N 1
ATOM 608 C CA . LEU A 1 81 ? 7.993 -7.859 -6.551 1.00 93.88 81 LEU A CA 1
ATOM 609 C C . LEU A 1 81 ? 8.772 -8.485 -5.392 1.00 93.88 81 LEU A C 1
ATOM 611 O O . LEU A 1 81 ? 8.702 -9.692 -5.173 1.00 93.88 81 LEU A O 1
ATOM 615 N N . THR A 1 82 ? 9.514 -7.664 -4.658 1.00 93.25 82 THR A N 1
ATOM 616 C CA . THR A 1 82 ? 10.313 -8.106 -3.512 1.00 93.25 82 THR A CA 1
ATOM 617 C C . THR A 1 82 ? 10.216 -7.097 -2.373 1.00 93.25 82 THR A C 1
ATOM 619 O O . THR A 1 82 ? 9.983 -5.909 -2.614 1.00 93.25 82 THR A O 1
ATOM 622 N N . GLY A 1 83 ? 10.355 -7.592 -1.144 1.00 65.94 83 GLY A N 1
ATOM 623 C CA . GLY A 1 83 ? 10.151 -6.868 0.110 1.00 65.94 83 GLY A CA 1
ATOM 624 C C . GLY A 1 83 ? 10.166 -7.816 1.296 1.00 65.94 83 GLY A C 1
ATOM 625 O O . GLY A 1 83 ? 9.524 -8.883 1.187 1.00 65.94 83 GLY A O 1
#

Radius of gyration: 18.49 Å; chains: 1; bounding box: 31×26×53 Å

pLDDT: mean 91.88, std 5.0, range [65.94, 98.12]